Protein AF-A0A1I0IYE6-F1 (afdb_monomer_lite)

Secondary structure (DSSP, 8-state):
----TTS--EE--SSS-SS-TTSEEEEEEEE----SSS----EEEEPPSEEGGGS-HHHH-TTS-S-S--EEEEEEEE---PPPEEEEETTEEESSHHHHHHHHTTSSSPPP-EEEE-----

Radius of gyration: 23.21 Å; chains: 1; bounding box: 49×24×71 Å

Foldseek 3Di:
DDDLQPQDKDFADFDFQPADQQFWKKFWFFDFDPDVDDDTDTDTDTDDTDGSVVDDRCLRHVVPPDPHRHTGIMGGPGHDDDKQKWKDFPHDTHNDPVVSQVVQVVDPHRTDIDIDTDDDDD

Organism: NCBI:txid364199

Sequence (122 aa):
MSDYNDGKWHGWNGGECPVHDKSTVQTRHLHTHESHHSSAYNTWRCENEQKAGWFNPSCWDWSQPHEANPIVAFRVVKEHREPREFWVVGDCAYGSRAEAAKYSSLFQKARPIVHVREVIEE

pLDDT: mean 82.02, std 14.56, range [45.88, 97.56]

Structure (mmCIF, N/CA/C/O backbone):
data_AF-A0A1I0IYE6-F1
#
_entry.id   AF-A0A1I0IYE6-F1
#
loop_
_atom_site.group_PDB
_atom_site.id
_atom_site.type_symbol
_atom_site.label_atom_id
_atom_site.label_alt_id
_atom_site.label_comp_id
_atom_site.label_asym_id
_atom_site.label_entity_id
_atom_site.label_seq_id
_atom_site.pdbx_PDB_ins_code
_atom_site.Cartn_x
_atom_site.Cartn_y
_atom_site.Cartn_z
_atom_site.occupancy
_atom_site.B_iso_or_equiv
_atom_site.auth_seq_id
_atom_site.auth_comp_id
_atom_site.auth_asym_id
_atom_site.auth_atom_id
_atom_site.pdbx_PDB_model_num
ATOM 1 N N . MET A 1 1 ? -1.382 13.982 -7.357 1.00 55.22 1 MET A N 1
ATOM 2 C CA . MET A 1 1 ? -0.746 12.652 -7.365 1.00 55.22 1 MET A CA 1
ATOM 3 C C . MET A 1 1 ? -1.701 11.737 -8.107 1.00 55.22 1 MET A C 1
ATOM 5 O O . MET A 1 1 ? -2.879 11.755 -7.771 1.00 55.22 1 MET A O 1
ATOM 9 N N . SER A 1 2 ? -1.258 11.100 -9.189 1.00 74.56 2 SER A N 1
ATOM 10 C CA . SER A 1 2 ? -2.126 10.231 -9.991 1.00 74.56 2 SER A CA 1
ATOM 11 C C . SER A 1 2 ? -2.421 8.954 -9.212 1.00 74.56 2 SER A C 1
ATOM 13 O O . SER A 1 2 ? -1.501 8.368 -8.647 1.00 74.56 2 SER A O 1
ATOM 15 N N . ASP A 1 3 ? -3.686 8.546 -9.159 1.00 84.81 3 ASP A N 1
ATOM 16 C CA . ASP A 1 3 ? -4.070 7.262 -8.576 1.00 84.81 3 ASP A CA 1
ATOM 17 C C . ASP A 1 3 ? -3.821 6.152 -9.605 1.00 84.81 3 ASP A C 1
ATOM 19 O O . ASP A 1 3 ? -4.501 6.081 -10.629 1.00 84.81 3 ASP A O 1
ATOM 23 N N . TYR A 1 4 ? -2.811 5.321 -9.350 1.00 88.50 4 TYR A N 1
ATOM 24 C CA . TYR A 1 4 ? -2.439 4.193 -10.210 1.00 88.50 4 TYR A CA 1
ATOM 25 C C . TYR A 1 4 ? -3.142 2.884 -9.816 1.00 88.50 4 TYR A C 1
ATOM 27 O O . TYR A 1 4 ? -2.935 1.853 -10.460 1.00 88.50 4 TYR A O 1
ATOM 35 N N . ASN A 1 5 ? -3.985 2.907 -8.778 1.00 86.94 5 ASN A N 1
ATOM 36 C CA . ASN A 1 5 ? -4.672 1.734 -8.234 1.00 86.94 5 ASN A CA 1
ATOM 37 C C . ASN A 1 5 ? -5.991 1.425 -8.964 1.00 86.94 5 ASN A C 1
ATOM 39 O O . ASN A 1 5 ? -6.972 0.999 -8.357 1.00 86.94 5 ASN A O 1
ATOM 43 N N . ASP A 1 6 ? -6.030 1.634 -10.280 1.00 90.19 6 ASP A N 1
ATOM 44 C CA . ASP A 1 6 ? -7.218 1.433 -11.117 1.00 90.19 6 ASP A CA 1
ATOM 45 C C . ASP A 1 6 ? -7.170 0.137 -11.950 1.00 90.19 6 ASP A C 1
ATOM 47 O O . ASP A 1 6 ? -8.077 -0.140 -12.739 1.00 90.19 6 ASP A O 1
ATOM 51 N N . GLY A 1 7 ? -6.101 -0.654 -11.796 1.00 88.12 7 GLY A N 1
ATOM 52 C CA . GLY A 1 7 ? -5.866 -1.903 -12.525 1.00 88.12 7 GLY A CA 1
ATOM 53 C C . GLY A 1 7 ? -5.524 -1.723 -14.011 1.00 88.12 7 GLY A C 1
ATOM 54 O O . GLY A 1 7 ? -5.379 -2.720 -14.734 1.00 88.12 7 GLY A O 1
ATOM 55 N N . LYS A 1 8 ? -5.392 -0.481 -14.491 1.00 93.62 8 LYS A N 1
ATOM 56 C CA . LYS A 1 8 ? -5.072 -0.167 -15.888 1.00 93.62 8 LYS A CA 1
ATOM 57 C C . LYS A 1 8 ? -3.570 -0.042 -16.092 1.00 93.62 8 LYS A C 1
ATOM 59 O O . LYS A 1 8 ? -2.806 0.178 -15.160 1.00 93.62 8 LYS A O 1
ATOM 64 N N . TRP A 1 9 ? -3.150 -0.205 -17.344 1.00 92.69 9 TRP A N 1
ATOM 65 C CA . TRP A 1 9 ? -1.771 0.039 -17.749 1.00 92.69 9 TRP A CA 1
ATOM 66 C C . TRP A 1 9 ? -1.513 1.535 -17.884 1.00 92.69 9 TRP A C 1
ATOM 68 O O . TRP A 1 9 ? -2.217 2.222 -18.624 1.00 92.69 9 TRP A O 1
ATOM 78 N N . HIS A 1 10 ? -0.457 1.997 -17.228 1.00 92.56 10 HIS A N 1
ATOM 79 C CA . HIS A 1 10 ? 0.027 3.368 -17.276 1.00 92.56 10 HIS A CA 1
ATOM 80 C C . HIS A 1 10 ? 1.390 3.385 -17.950 1.00 92.56 10 HIS A C 1
ATOM 82 O O . HIS A 1 10 ? 2.273 2.610 -17.582 1.00 92.56 10 HIS A O 1
ATOM 88 N N . GLY A 1 11 ? 1.549 4.245 -18.956 1.00 91.06 11 GLY A N 1
ATOM 89 C CA . GLY A 1 11 ? 2.855 4.496 -19.558 1.00 91.06 11 GLY A CA 1
ATOM 90 C C . GLY A 1 11 ? 3.786 5.144 -18.537 1.00 91.06 11 GLY A C 1
ATOM 91 O O . GLY A 1 11 ? 3.358 6.004 -17.766 1.00 91.06 11 GLY A O 1
ATOM 92 N N . TRP A 1 12 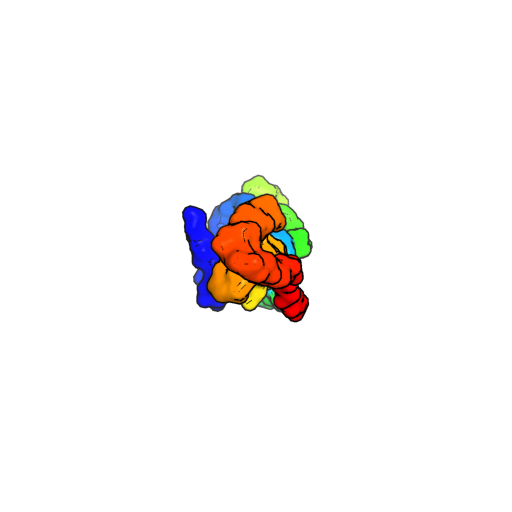? 5.047 4.729 -18.535 1.00 90.00 12 TRP A N 1
ATOM 93 C CA . TRP A 1 12 ? 6.074 5.273 -17.659 1.00 90.00 12 TRP A CA 1
ATOM 94 C C . TRP A 1 12 ? 7.219 5.833 -18.489 1.00 90.00 12 TRP A C 1
ATOM 96 O O . TRP A 1 12 ? 7.673 5.176 -19.420 1.00 90.00 12 TRP A O 1
ATOM 106 N N . ASN A 1 13 ? 7.662 7.044 -18.151 1.00 84.88 13 ASN A N 1
ATOM 107 C CA . ASN A 1 13 ? 8.689 7.782 -18.896 1.00 84.88 13 ASN A CA 1
ATOM 108 C C . ASN A 1 13 ? 9.998 7.927 -18.103 1.00 84.88 13 ASN A C 1
ATOM 110 O O . ASN A 1 13 ? 10.806 8.803 -18.405 1.00 84.88 13 ASN A O 1
ATOM 114 N N . GLY A 1 14 ? 10.185 7.107 -17.071 1.00 82.69 14 GLY A N 1
ATOM 115 C CA . GLY A 1 14 ? 11.328 7.204 -16.174 1.00 82.69 14 GLY A CA 1
ATOM 116 C C . GLY A 1 14 ? 11.089 8.105 -14.957 1.00 82.69 14 GLY A C 1
ATOM 117 O O . GLY A 1 14 ? 10.205 8.962 -14.957 1.00 82.69 14 GLY A O 1
ATOM 118 N N . GLY A 1 15 ? 11.896 7.897 -13.918 1.00 84.50 15 GLY A N 1
ATOM 119 C CA . GLY A 1 15 ? 11.917 8.675 -12.679 1.00 84.50 15 GLY A CA 1
ATOM 120 C C . GLY A 1 15 ? 11.868 7.785 -11.438 1.00 84.50 15 GLY A C 1
ATOM 121 O O . GLY A 1 15 ? 12.085 6.577 -11.511 1.00 84.50 15 GLY A O 1
ATOM 122 N N . GLU A 1 16 ? 11.555 8.375 -10.286 1.00 85.75 16 GLU A N 1
ATOM 123 C CA . GLU A 1 16 ? 11.318 7.604 -9.063 1.00 85.75 16 GLU A CA 1
ATOM 124 C C . GLU A 1 16 ? 10.081 6.710 -9.205 1.00 85.75 16 GLU A C 1
ATOM 126 O O . GLU A 1 16 ? 9.091 7.098 -9.827 1.00 85.75 16 GLU A O 1
ATOM 131 N N . CYS A 1 17 ? 10.124 5.517 -8.604 1.00 87.31 17 CYS A N 1
ATOM 132 C CA . CYS A 1 17 ? 8.991 4.595 -8.600 1.00 87.31 17 CYS A CA 1
ATOM 133 C C . CYS A 1 17 ? 7.718 5.310 -8.093 1.00 87.31 17 CYS A C 1
ATOM 135 O O . CYS A 1 17 ? 7.700 5.787 -6.956 1.00 87.31 17 CYS A O 1
ATOM 137 N N . PRO A 1 18 ? 6.638 5.380 -8.894 1.00 88.38 18 PRO A N 1
ATOM 138 C CA . PRO A 1 18 ? 5.464 6.192 -8.568 1.00 88.38 18 PRO A CA 1
ATOM 139 C C . PRO A 1 18 ? 4.497 5.521 -7.582 1.00 88.38 18 PRO A C 1
ATOM 141 O O . PRO A 1 18 ? 3.459 6.095 -7.252 1.00 88.38 18 PRO A O 1
ATOM 144 N N . VAL A 1 19 ? 4.792 4.293 -7.155 1.00 90.12 19 VAL A N 1
ATOM 145 C CA . VAL A 1 19 ? 3.943 3.476 -6.283 1.00 90.12 19 VAL A CA 1
ATOM 146 C C . VAL A 1 19 ? 4.739 2.970 -5.087 1.00 90.12 19 VAL A C 1
ATOM 148 O O . VAL A 1 19 ? 5.961 2.846 -5.138 1.00 90.12 19 VAL A O 1
ATOM 151 N N . HIS A 1 20 ? 4.036 2.641 -4.004 1.00 90.56 20 HIS A N 1
ATOM 152 C CA . HIS A 1 20 ? 4.666 2.104 -2.800 1.00 90.56 20 HIS A CA 1
ATOM 153 C C . HIS A 1 20 ? 5.422 0.802 -3.116 1.00 90.56 20 HIS A C 1
ATOM 155 O O . HIS A 1 20 ? 4.878 -0.079 -3.780 1.00 90.56 20 HIS A O 1
ATOM 161 N N . ASP A 1 21 ? 6.638 0.653 -2.589 1.00 90.94 21 ASP A N 1
ATOM 162 C CA . ASP A 1 21 ? 7.549 -0.484 -2.819 1.00 90.94 21 ASP A CA 1
ATOM 163 C C . ASP A 1 21 ? 6.925 -1.877 -2.548 1.00 90.94 21 ASP A C 1
ATOM 165 O O . ASP A 1 21 ? 7.201 -2.850 -3.249 1.00 90.94 21 ASP A O 1
ATOM 169 N N . LYS A 1 22 ? 6.023 -1.975 -1.571 1.00 90.12 22 LYS A N 1
ATOM 170 C CA . LYS A 1 22 ? 5.266 -3.177 -1.199 1.00 90.12 22 LYS A CA 1
ATOM 171 C C . LYS A 1 22 ? 4.010 -3.419 -2.041 1.00 90.12 22 LYS A C 1
ATOM 173 O O . LYS A 1 22 ? 3.339 -4.440 -1.839 1.00 90.12 22 LYS A O 1
ATOM 178 N N . SER A 1 23 ? 3.660 -2.519 -2.957 1.00 91.25 23 SER A N 1
ATOM 179 C CA . SER A 1 23 ? 2.558 -2.750 -3.898 1.00 91.25 23 SER A CA 1
ATOM 180 C C . SER A 1 23 ? 2.970 -3.818 -4.899 1.00 91.25 23 SER A C 1
ATOM 182 O O . SER A 1 23 ? 4.115 -3.849 -5.343 1.00 91.25 23 SER A O 1
ATOM 184 N N . THR A 1 24 ? 2.050 -4.705 -5.257 1.00 92.19 24 THR A N 1
ATOM 185 C CA . THR A 1 24 ? 2.270 -5.671 -6.333 1.00 92.19 24 THR A CA 1
ATOM 186 C C . THR A 1 24 ? 1.904 -5.023 -7.660 1.00 92.19 24 THR A C 1
ATOM 188 O O . THR A 1 24 ? 0.781 -4.541 -7.841 1.00 92.19 24 THR A O 1
ATOM 191 N N . VAL A 1 25 ? 2.841 -5.038 -8.598 1.00 92.25 25 VAL A N 1
ATOM 192 C CA . VAL A 1 25 ? 2.694 -4.486 -9.941 1.00 92.25 25 VAL A CA 1
ATOM 193 C C . VAL A 1 25 ? 2.979 -5.545 -10.995 1.00 92.25 25 VAL A C 1
ATOM 195 O O . VAL A 1 25 ? 3.667 -6.535 -10.748 1.00 92.25 25 VAL A O 1
ATOM 198 N N . GLN A 1 26 ? 2.461 -5.308 -12.191 1.00 92.25 26 GLN A N 1
ATOM 199 C CA . GLN A 1 26 ? 2.967 -5.925 -13.412 1.00 92.25 26 GLN A CA 1
ATOM 200 C C . GLN A 1 26 ? 3.638 -4.849 -14.251 1.00 92.25 26 GLN A C 1
ATOM 202 O O . GLN A 1 26 ? 3.145 -3.721 -14.317 1.00 92.25 26 GLN A O 1
ATOM 207 N N . THR A 1 27 ? 4.730 -5.207 -14.914 1.00 88.62 27 THR A N 1
ATOM 208 C CA . THR A 1 27 ? 5.543 -4.286 -15.708 1.00 88.62 27 THR A CA 1
ATOM 209 C C . THR A 1 27 ? 5.660 -4.768 -17.148 1.00 88.62 27 THR A C 1
ATOM 211 O O . THR A 1 27 ? 5.559 -5.957 -17.463 1.00 88.62 27 THR A O 1
ATOM 214 N N . ARG A 1 28 ? 5.863 -3.810 -18.049 1.00 88.44 28 ARG A N 1
ATOM 215 C CA . ARG A 1 28 ? 6.309 -4.037 -19.420 1.00 88.44 28 ARG A CA 1
ATOM 216 C C . ARG A 1 28 ? 7.659 -3.384 -19.580 1.00 88.44 28 ARG A C 1
ATOM 218 O O . ARG A 1 28 ? 7.812 -2.208 -19.252 1.00 88.44 28 ARG A O 1
ATOM 225 N N . HIS A 1 29 ? 8.590 -4.146 -20.126 1.00 82.88 29 HIS A N 1
ATOM 226 C CA . HIS A 1 29 ? 9.944 -3.687 -20.375 1.00 82.88 29 HIS A CA 1
ATOM 227 C C . HIS A 1 29 ? 10.172 -3.497 -21.870 1.00 82.88 29 HIS A C 1
ATOM 229 O O . HIS A 1 29 ? 9.649 -4.264 -22.687 1.00 82.88 29 HIS A O 1
ATOM 235 N N . LEU A 1 30 ? 10.970 -2.492 -22.223 1.00 75.06 30 LEU A N 1
ATOM 236 C CA . LEU A 1 30 ? 11.512 -2.380 -23.570 1.00 75.06 30 LEU A CA 1
ATOM 237 C C . LEU A 1 30 ? 12.740 -3.286 -23.663 1.00 75.06 30 LEU A C 1
ATOM 239 O O . LEU A 1 30 ? 13.784 -2.978 -23.098 1.00 75.06 30 LEU A O 1
ATOM 243 N N . HIS A 1 31 ? 12.611 -4.425 -24.340 1.00 66.81 31 HIS A N 1
ATOM 244 C CA . HIS A 1 31 ? 13.748 -5.304 -24.584 1.00 66.81 31 HIS A CA 1
ATOM 245 C C . HIS A 1 31 ? 14.360 -4.996 -25.951 1.00 66.81 31 HIS A C 1
ATOM 247 O O . HIS A 1 31 ? 13.751 -5.286 -26.986 1.00 66.81 31 HIS A O 1
ATOM 253 N N . THR A 1 32 ? 15.565 -4.430 -25.954 1.00 58.72 32 THR A N 1
ATOM 254 C CA . THR A 1 32 ? 16.404 -4.308 -27.149 1.00 58.72 32 THR A CA 1
ATOM 255 C C . THR A 1 32 ? 17.293 -5.540 -27.252 1.00 58.72 32 THR A C 1
ATOM 257 O O . THR A 1 32 ? 18.264 -5.683 -26.514 1.00 58.72 32 THR A O 1
ATOM 260 N N . HIS A 1 33 ? 16.959 -6.453 -28.163 1.00 55.19 33 HIS A N 1
ATOM 261 C CA . HIS A 1 33 ? 17.868 -7.537 -28.523 1.00 55.19 33 HIS A CA 1
ATOM 262 C C . HIS A 1 33 ? 19.007 -6.963 -29.376 1.00 55.19 33 HIS A C 1
ATOM 264 O O . HIS A 1 33 ? 18.780 -6.558 -30.516 1.00 55.19 33 HIS A O 1
ATOM 270 N N . GLU A 1 34 ? 20.238 -6.979 -28.867 1.00 54.00 34 GLU A N 1
ATOM 271 C CA . GLU A 1 34 ? 21.433 -6.841 -29.705 1.00 54.00 34 GLU A CA 1
ATOM 272 C C . GLU A 1 34 ? 21.721 -8.182 -30.391 1.00 54.00 34 GLU A C 1
ATOM 274 O O . GLU A 1 34 ? 22.630 -8.928 -30.032 1.00 54.00 34 GLU A O 1
ATOM 279 N N . SER A 1 35 ? 20.909 -8.558 -31.377 1.00 51.19 35 SER A N 1
ATOM 280 C CA . SER A 1 35 ? 21.320 -9.616 -32.295 1.00 51.19 35 SER A CA 1
ATOM 281 C C . SER A 1 35 ? 22.287 -9.015 -33.311 1.00 51.19 35 SER A C 1
ATOM 283 O O . SER A 1 35 ? 21.896 -8.193 -34.135 1.00 51.19 35 SER A O 1
ATOM 285 N N . HIS A 1 36 ? 23.540 -9.480 -33.293 1.00 51.50 36 HIS A N 1
ATOM 286 C CA . HIS A 1 36 ? 24.618 -9.165 -34.248 1.00 51.50 36 HIS A CA 1
ATOM 287 C C . HIS A 1 36 ? 24.279 -9.429 -35.737 1.00 51.50 36 HIS A C 1
ATOM 289 O O . HIS A 1 36 ? 25.129 -9.269 -36.607 1.00 51.50 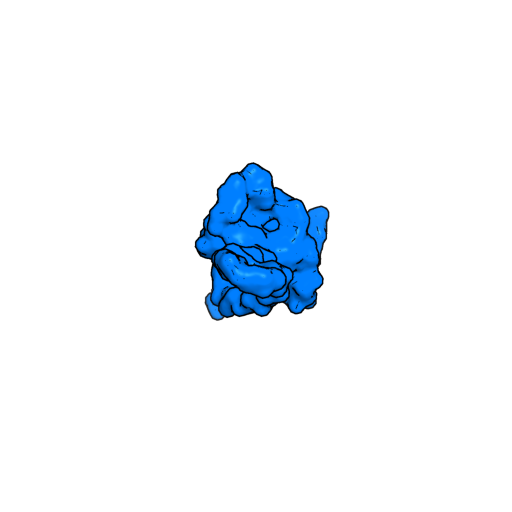36 HIS A O 1
ATOM 295 N N . HIS A 1 37 ? 23.047 -9.813 -36.062 1.00 46.03 37 HIS A N 1
ATOM 296 C CA . HIS A 1 37 ? 22.545 -9.927 -37.420 1.00 46.03 37 HIS A CA 1
ATOM 297 C C . HIS A 1 37 ? 21.149 -9.301 -37.499 1.00 46.03 37 HIS A C 1
ATOM 299 O O . HIS A 1 37 ? 20.209 -9.813 -36.909 1.00 46.03 37 HIS A O 1
ATOM 305 N N . SER A 1 38 ? 21.067 -8.195 -38.244 1.00 51.72 38 SER A N 1
ATOM 306 C CA . SER A 1 38 ? 19.905 -7.658 -38.964 1.00 51.72 38 SER A CA 1
ATOM 307 C C . SER A 1 38 ? 18.532 -7.667 -38.261 1.00 51.72 38 SER A C 1
ATOM 309 O O . SER A 1 38 ? 17.882 -8.699 -38.132 1.00 51.72 38 SER A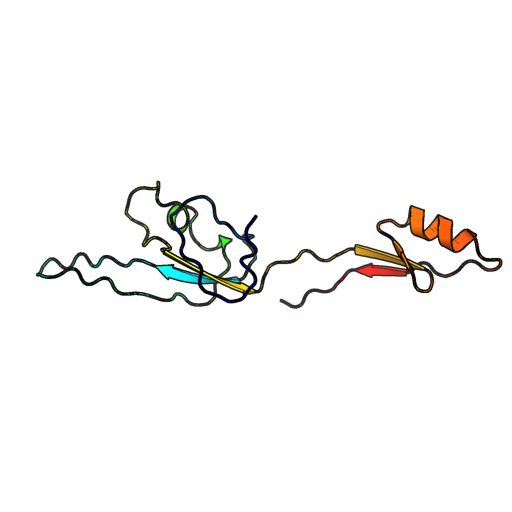 O 1
ATOM 311 N N . SER A 1 39 ? 18.044 -6.451 -37.982 1.00 45.88 39 SER A N 1
ATOM 312 C CA . SER A 1 39 ? 16.707 -6.073 -37.492 1.00 45.88 39 SER A CA 1
ATOM 313 C C . SER A 1 39 ? 16.472 -6.222 -35.985 1.00 45.88 39 SER A C 1
ATOM 315 O O . SER A 1 39 ? 16.021 -7.253 -35.493 1.00 45.88 39 SER A O 1
ATOM 317 N N . ALA A 1 40 ? 16.689 -5.122 -35.258 1.00 48.72 40 ALA A N 1
ATOM 318 C CA . ALA A 1 40 ? 16.200 -4.955 -33.896 1.00 48.72 40 ALA A CA 1
ATOM 319 C C . ALA A 1 40 ? 14.661 -4.990 -33.896 1.00 48.72 40 ALA A C 1
ATOM 321 O O . ALA A 1 40 ? 14.010 -4.085 -34.419 1.00 48.72 40 ALA A O 1
ATOM 322 N N . TYR A 1 41 ? 14.069 -6.031 -33.315 1.00 49.72 41 TYR A N 1
ATOM 323 C CA . TYR A 1 41 ? 12.641 -6.062 -33.011 1.00 49.72 41 TYR A CA 1
ATOM 324 C C . TYR A 1 41 ? 12.456 -5.842 -31.509 1.00 49.72 41 TYR A C 1
ATOM 326 O O . TYR A 1 41 ? 12.995 -6.593 -30.696 1.00 49.72 41 TYR A O 1
ATOM 334 N N . ASN A 1 42 ? 11.674 -4.827 -31.136 1.00 54.25 42 ASN A N 1
ATOM 335 C CA . ASN A 1 42 ? 11.278 -4.613 -29.746 1.00 54.25 42 ASN A CA 1
ATOM 336 C C . ASN A 1 42 ? 10.297 -5.718 -29.344 1.00 54.25 42 ASN A C 1
ATOM 338 O O . ASN A 1 42 ? 9.206 -5.819 -29.909 1.00 54.25 42 ASN A O 1
ATOM 342 N N . THR A 1 43 ? 10.669 -6.546 -28.369 1.00 56.41 43 THR A N 1
ATOM 343 C CA . THR A 1 43 ? 9.743 -7.524 -27.783 1.00 56.41 43 THR A CA 1
ATOM 344 C C . THR A 1 43 ? 9.218 -6.996 -26.455 1.00 56.41 43 THR A C 1
ATOM 346 O O . THR A 1 43 ? 9.977 -6.505 -25.623 1.00 56.41 43 THR A O 1
ATOM 349 N N . TRP A 1 44 ? 7.902 -7.082 -26.258 1.00 58.09 44 TRP A N 1
ATOM 350 C CA . TRP A 1 44 ? 7.263 -6.729 -24.994 1.00 58.09 44 TRP A CA 1
ATOM 351 C C . TRP A 1 44 ? 7.271 -7.961 -24.097 1.00 58.09 44 TRP A C 1
ATOM 353 O O . TRP A 1 44 ? 6.464 -8.872 -24.294 1.00 58.09 44 TRP A O 1
ATOM 363 N N . ARG A 1 45 ? 8.164 -8.008 -23.108 1.00 60.75 45 ARG A N 1
ATOM 364 C CA . ARG A 1 45 ? 8.016 -8.977 -22.017 1.00 60.75 45 ARG A CA 1
ATOM 365 C C . ARG A 1 45 ? 7.125 -8.357 -20.948 1.00 60.75 45 ARG A C 1
ATOM 367 O O . ARG A 1 45 ? 7.412 -7.270 -20.451 1.00 60.75 45 ARG A O 1
ATOM 374 N N . CYS A 1 46 ? 6.019 -9.034 -20.653 1.00 59.03 46 CYS A N 1
ATOM 375 C CA . CYS A 1 46 ? 5.301 -8.812 -19.407 1.00 59.03 46 CYS A CA 1
ATOM 376 C C . CYS A 1 46 ? 6.029 -9.629 -18.347 1.00 59.03 46 CYS A C 1
ATOM 378 O O . CYS A 1 46 ? 6.180 -10.840 -18.521 1.00 59.03 46 CYS A O 1
ATOM 380 N N . GLU A 1 47 ? 6.496 -8.983 -17.289 1.00 65.69 47 GLU A N 1
ATOM 381 C CA . GLU A 1 47 ? 6.945 -9.734 -16.125 1.00 65.69 47 GLU A CA 1
ATOM 382 C C . GLU A 1 47 ? 5.738 -10.162 -15.287 1.00 65.69 47 GLU A C 1
ATOM 384 O O . GLU A 1 47 ? 4.658 -9.562 -15.347 1.00 65.69 47 GLU A O 1
ATOM 389 N N . ASN A 1 48 ? 5.922 -11.254 -14.544 1.00 72.25 48 ASN A N 1
ATOM 390 C CA . ASN A 1 48 ? 4.940 -11.726 -13.576 1.00 72.25 48 ASN A CA 1
ATOM 391 C C . ASN A 1 48 ? 4.690 -10.655 -12.503 1.00 72.25 48 ASN A C 1
ATOM 393 O O . ASN A 1 48 ? 5.442 -9.694 -12.362 1.00 7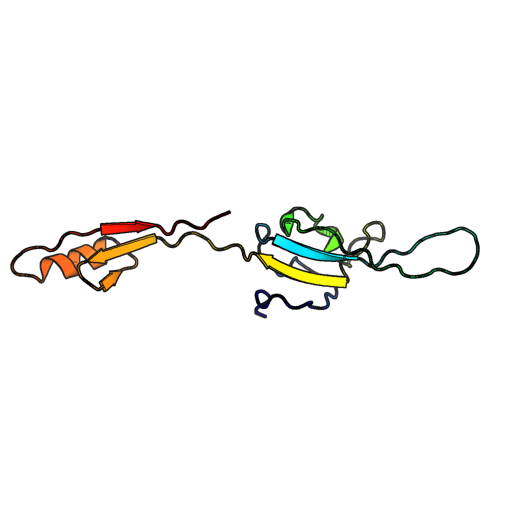2.25 48 ASN A O 1
ATOM 397 N N . GLU A 1 49 ? 3.631 -10.839 -11.723 1.00 86.12 49 GLU A N 1
ATOM 398 C CA . GLU A 1 49 ? 3.331 -9.992 -10.570 1.00 86.12 49 GLU A CA 1
ATOM 399 C C . GLU A 1 49 ? 4.506 -9.963 -9.589 1.00 86.12 49 GLU A C 1
ATOM 401 O O . GLU A 1 49 ? 4.912 -10.999 -9.064 1.00 86.12 49 GLU A O 1
ATOM 406 N N . GLN A 1 50 ? 5.055 -8.772 -9.355 1.00 85.88 50 GLN A N 1
ATOM 407 C CA . GLN A 1 50 ? 6.194 -8.549 -8.468 1.00 85.88 50 GLN A CA 1
ATOM 408 C C . GLN A 1 50 ? 5.951 -7.330 -7.587 1.00 85.88 50 GLN A C 1
ATOM 410 O O . GLN A 1 50 ? 5.171 -6.438 -7.921 1.00 85.88 50 GLN A O 1
ATOM 415 N N . LYS A 1 51 ? 6.624 -7.275 -6.438 1.00 89.00 51 LYS A N 1
ATOM 416 C CA . LYS A 1 51 ? 6.605 -6.079 -5.590 1.00 89.00 51 LYS A CA 1
ATOM 417 C C . LYS A 1 51 ? 7.343 -4.939 -6.290 1.00 89.00 51 LYS A C 1
ATOM 419 O O . LYS A 1 51 ? 8.414 -5.158 -6.846 1.00 89.00 51 LYS A O 1
ATOM 424 N N . ALA A 1 52 ? 6.797 -3.727 -6.251 1.00 85.56 52 ALA A N 1
ATOM 425 C CA . ALA A 1 52 ? 7.370 -2.569 -6.939 1.00 85.56 52 ALA A CA 1
ATOM 426 C C . ALA A 1 52 ? 8.819 -2.273 -6.508 1.00 85.56 52 ALA A C 1
ATOM 428 O O . ALA A 1 52 ? 9.641 -1.888 -7.335 1.00 85.56 52 ALA A O 1
ATOM 429 N N . GLY A 1 53 ? 9.145 -2.527 -5.238 1.00 84.31 53 GLY A N 1
ATOM 430 C CA . GLY A 1 53 ? 10.490 -2.395 -4.679 1.00 84.31 53 GLY A CA 1
ATOM 431 C C . GLY A 1 53 ? 11.438 -3.552 -4.988 1.00 84.31 53 GLY A C 1
ATOM 432 O O . GLY A 1 53 ? 12.610 -3.469 -4.640 1.00 84.31 53 GLY A O 1
ATOM 433 N N . TRP A 1 54 ? 10.961 -4.637 -5.608 1.00 83.62 54 TRP A N 1
ATOM 434 C CA . TRP A 1 54 ? 11.833 -5.725 -6.060 1.00 83.62 54 TRP A CA 1
ATOM 435 C C . TRP A 1 54 ? 12.601 -5.351 -7.331 1.00 83.62 54 TRP A C 1
ATOM 437 O O . TRP A 1 54 ? 13.713 -5.825 -7.555 1.00 83.62 54 TRP A O 1
ATOM 447 N N . PHE A 1 55 ? 12.028 -4.466 -8.148 1.00 76.88 55 PHE A N 1
ATOM 448 C CA . PHE A 1 55 ? 12.717 -3.905 -9.299 1.00 76.88 55 PHE A CA 1
ATOM 449 C C . PHE A 1 55 ? 13.869 -3.015 -8.832 1.00 76.88 55 PHE A C 1
ATOM 451 O O . PHE A 1 55 ? 13.710 -2.198 -7.924 1.00 76.88 55 PHE A O 1
ATOM 458 N N . ASN A 1 56 ? 15.025 -3.144 -9.486 1.00 73.00 56 ASN A N 1
ATOM 459 C CA . ASN A 1 56 ? 16.137 -2.222 -9.281 1.00 73.00 56 ASN A CA 1
ATOM 460 C C . ASN A 1 56 ? 15.631 -0.781 -9.510 1.00 73.00 56 ASN A C 1
ATOM 462 O O . ASN A 1 56 ? 14.913 -0.564 -10.491 1.00 73.00 56 ASN A O 1
ATOM 466 N N . PRO A 1 57 ? 15.982 0.204 -8.661 1.00 71.25 57 PRO A N 1
ATOM 467 C CA . PRO A 1 57 ? 15.680 1.611 -8.919 1.00 71.25 57 PRO A CA 1
ATOM 468 C C . PRO A 1 57 ? 16.018 2.058 -10.349 1.00 71.25 57 PRO A C 1
ATOM 470 O O . PRO A 1 57 ? 15.275 2.844 -10.930 1.00 71.25 57 PRO A O 1
ATOM 473 N N . SER A 1 58 ? 17.063 1.487 -10.960 1.00 70.50 58 SER A N 1
ATOM 474 C CA . SER A 1 58 ? 17.432 1.750 -12.357 1.00 70.50 58 SER A CA 1
ATOM 475 C C . SER A 1 58 ? 16.420 1.270 -13.405 1.00 70.50 58 SER A C 1
ATOM 477 O O . SER A 1 58 ? 16.426 1.765 -14.524 1.00 70.50 58 SER A O 1
ATOM 479 N N . CYS A 1 59 ? 15.520 0.340 -13.076 1.00 74.75 59 CYS A N 1
ATOM 480 C CA . CYS A 1 59 ? 14.438 -0.072 -13.975 1.00 74.75 59 CYS A CA 1
ATOM 481 C C . CYS A 1 59 ? 13.321 0.982 -14.053 1.00 74.75 59 CYS A C 1
ATOM 483 O O . CYS A 1 59 ? 12.640 1.080 -15.077 1.00 74.75 59 CYS A O 1
ATOM 485 N N . TRP A 1 60 ? 13.124 1.743 -12.969 1.00 81.38 60 TRP A N 1
ATOM 486 C CA . TRP A 1 60 ? 12.169 2.851 -12.891 1.00 81.38 60 TRP A CA 1
ATOM 487 C C . TRP A 1 60 ? 12.781 4.161 -13.379 1.00 81.38 60 TRP A C 1
ATOM 489 O O . TRP A 1 60 ? 12.078 4.960 -13.994 1.00 81.38 60 TRP A O 1
ATOM 499 N N . ASP A 1 61 ? 14.079 4.360 -13.152 1.00 78.56 61 ASP A N 1
ATOM 500 C CA . ASP A 1 61 ? 14.816 5.564 -13.514 1.00 78.56 61 ASP A CA 1
ATOM 501 C C . ASP A 1 61 ? 15.590 5.397 -14.827 1.00 78.56 61 ASP A C 1
ATOM 503 O O . ASP A 1 61 ? 16.669 4.808 -14.881 1.00 78.56 61 ASP A O 1
ATOM 507 N N . TRP A 1 62 ? 15.053 5.984 -15.894 1.00 72.81 62 TRP A N 1
ATOM 508 C CA . TRP A 1 62 ? 15.663 5.953 -17.224 1.00 72.81 62 TRP A CA 1
ATOM 509 C C . TRP A 1 62 ? 16.922 6.822 -17.345 1.00 72.81 62 TRP A C 1
ATOM 511 O O . TRP A 1 62 ? 17.575 6.793 -18.387 1.00 72.81 62 TRP A O 1
ATOM 521 N N . SER A 1 63 ? 17.265 7.615 -16.324 1.00 73.12 63 SER A N 1
ATOM 522 C CA . SER A 1 63 ? 18.503 8.402 -16.312 1.00 73.12 63 SER A CA 1
ATOM 523 C C . SER A 1 63 ? 19.749 7.560 -16.002 1.00 73.12 63 SER A C 1
ATOM 525 O O . SER A 1 63 ? 20.874 8.022 -16.204 1.00 73.12 63 SER A O 1
ATOM 527 N N . GLN A 1 64 ? 19.563 6.312 -15.557 1.00 64.94 64 GLN A N 1
ATOM 528 C CA . GLN A 1 64 ? 20.639 5.360 -15.285 1.00 64.94 64 GLN A CA 1
ATOM 529 C C . GLN A 1 64 ? 21.130 4.710 -16.598 1.00 64.94 64 GLN A C 1
ATOM 531 O O . GLN A 1 64 ? 20.311 4.318 -17.433 1.00 64.94 64 GLN A O 1
ATOM 536 N N . PRO A 1 65 ? 22.452 4.574 -16.822 1.00 57.53 65 PRO A N 1
ATOM 537 C CA . PRO A 1 65 ? 22.991 4.097 -18.095 1.00 57.53 65 PRO A CA 1
ATOM 538 C C . PRO A 1 65 ? 22.592 2.642 -18.431 1.00 57.53 65 PRO A C 1
ATOM 540 O O . PRO A 1 65 ? 23.054 1.688 -17.814 1.00 57.53 65 PRO A O 1
ATOM 543 N N . HIS A 1 66 ? 21.727 2.531 -19.444 1.00 53.44 66 HIS A N 1
ATOM 544 C CA . HIS A 1 66 ? 21.549 1.538 -20.525 1.00 53.44 66 HIS A CA 1
ATOM 545 C C . HIS A 1 66 ? 21.606 0.009 -20.307 1.00 53.44 66 HIS A C 1
ATOM 547 O O . HIS A 1 66 ? 21.292 -0.703 -21.257 1.00 53.44 66 HIS A O 1
ATOM 553 N N . GLU A 1 67 ? 21.907 -0.539 -19.129 1.00 54.72 67 GLU A N 1
ATOM 554 C CA . GLU A 1 67 ? 21.959 -2.012 -18.959 1.00 54.72 67 GLU A CA 1
ATOM 555 C C . GLU A 1 67 ? 20.666 -2.647 -18.414 1.00 54.72 67 GLU A C 1
ATOM 557 O O . GLU A 1 67 ? 20.504 -3.868 -18.439 1.00 54.72 67 GLU A O 1
ATOM 562 N N . ALA A 1 68 ? 19.708 -1.844 -17.950 1.00 60.16 68 ALA A N 1
ATOM 563 C CA . ALA A 1 68 ? 18.445 -2.342 -17.416 1.00 60.16 68 ALA A CA 1
ATOM 564 C C . ALA A 1 68 ? 17.346 -2.187 -18.467 1.00 60.16 68 ALA A C 1
ATOM 566 O O . ALA A 1 68 ? 17.052 -1.069 -18.872 1.00 60.16 68 ALA A O 1
ATOM 567 N N . ASN A 1 69 ? 16.724 -3.287 -18.900 1.00 74.31 69 ASN A N 1
ATOM 568 C CA . ASN A 1 69 ? 15.509 -3.259 -19.723 1.00 74.31 69 ASN A CA 1
ATOM 569 C C . ASN A 1 69 ? 14.482 -2.301 -19.072 1.00 74.31 69 ASN A C 1
ATOM 571 O O . ASN A 1 69 ? 13.898 -2.681 -18.050 1.00 74.31 69 ASN A O 1
ATOM 575 N N . PRO A 1 70 ? 14.263 -1.073 -19.583 1.00 80.38 70 PRO A N 1
ATOM 576 C CA . PRO A 1 70 ? 13.562 -0.051 -18.814 1.00 80.38 70 PRO A CA 1
ATOM 577 C C . PRO A 1 70 ? 12.068 -0.362 -18.744 1.00 80.38 70 PRO A C 1
ATOM 579 O O . PRO A 1 70 ? 11.477 -0.831 -19.725 1.00 80.38 70 PRO A O 1
ATOM 582 N N . ILE A 1 71 ? 11.447 -0.086 -17.594 1.00 86.69 71 ILE A N 1
ATOM 583 C CA . ILE A 1 71 ? 9.993 -0.190 -17.439 1.00 86.69 71 ILE A CA 1
ATOM 584 C C . ILE A 1 71 ? 9.355 0.942 -18.245 1.00 86.69 71 ILE A C 1
ATOM 586 O O . ILE A 1 71 ? 9.578 2.119 -17.967 1.00 86.69 71 ILE A O 1
ATOM 590 N N . VAL A 1 72 ? 8.547 0.572 -19.235 1.00 88.12 72 VAL A N 1
ATOM 591 C CA . VAL A 1 72 ? 7.831 1.486 -20.146 1.00 88.12 72 VAL A CA 1
ATOM 592 C C . VAL A 1 72 ? 6.343 1.567 -19.859 1.00 88.12 72 VAL A C 1
ATOM 594 O O . VAL A 1 72 ? 5.675 2.516 -20.263 1.00 88.12 72 VAL A O 1
ATOM 597 N N . ALA A 1 73 ? 5.807 0.578 -19.151 1.00 90.75 73 ALA A N 1
ATOM 598 C CA . ALA A 1 73 ? 4.475 0.656 -18.589 1.00 90.75 73 ALA A CA 1
ATOM 599 C C . ALA A 1 73 ? 4.367 -0.233 -17.356 1.00 90.75 73 ALA A C 1
ATOM 601 O O . ALA A 1 73 ? 5.033 -1.265 -17.264 1.00 90.75 73 ALA A O 1
ATOM 602 N N . PHE A 1 74 ? 3.478 0.129 -16.443 1.00 92.31 74 PHE A N 1
ATOM 603 C CA . PHE A 1 74 ? 3.142 -0.691 -15.288 1.00 92.31 74 PHE A CA 1
ATOM 604 C C . PHE A 1 74 ? 1.639 -0.642 -15.013 1.00 92.31 74 PHE A C 1
ATOM 606 O O . PHE A 1 74 ? 0.930 0.236 -15.506 1.00 92.31 74 PHE A O 1
ATOM 613 N N . ARG A 1 75 ? 1.144 -1.592 -14.226 1.00 93.62 75 ARG A N 1
ATOM 614 C CA . ARG A 1 75 ? -0.174 -1.515 -13.592 1.00 93.62 75 ARG A CA 1
ATOM 615 C C . ARG A 1 75 ? -0.097 -2.037 -12.172 1.00 93.62 75 ARG A C 1
ATOM 617 O O . ARG A 1 75 ? 0.611 -3.014 -11.923 1.00 93.62 75 ARG A O 1
ATOM 624 N N . VAL A 1 76 ? -0.842 -1.425 -11.260 1.00 93.75 76 VAL A N 1
ATOM 625 C CA . VAL A 1 76 ? -0.977 -1.947 -9.899 1.00 93.75 76 VAL A CA 1
ATOM 626 C C . VAL A 1 76 ? -1.988 -3.086 -9.912 1.00 93.75 76 VAL A C 1
ATOM 628 O O . VAL A 1 76 ? -3.129 -2.909 -10.334 1.00 93.75 76 VAL A O 1
ATOM 631 N N . VAL A 1 77 ? -1.554 -4.263 -9.468 1.00 92.81 77 VAL A N 1
ATOM 632 C CA . VAL A 1 77 ? -2.429 -5.428 -9.275 1.00 92.81 77 VAL A CA 1
ATOM 633 C C . VAL A 1 77 ? -2.933 -5.480 -7.840 1.00 92.81 77 VAL A C 1
ATOM 635 O O . VAL A 1 77 ? -4.096 -5.794 -7.602 1.00 92.81 77 VAL A O 1
ATOM 638 N N . LYS A 1 78 ? -2.070 -5.130 -6.882 1.00 91.19 78 LYS A N 1
ATOM 639 C CA . LYS A 1 78 ? -2.430 -5.046 -5.469 1.00 91.19 78 LYS A CA 1
ATOM 640 C C . LYS A 1 78 ? -1.754 -3.846 -4.827 1.00 91.19 78 LYS A C 1
ATOM 642 O O . LYS A 1 78 ? -0.535 -3.832 -4.664 1.00 91.19 78 LYS A O 1
ATOM 647 N N . GLU A 1 79 ? -2.552 -2.853 -4.462 1.00 91.38 79 GLU A N 1
ATOM 648 C CA . GLU A 1 79 ? -2.086 -1.689 -3.714 1.00 91.38 79 GLU A CA 1
ATOM 649 C C . GLU A 1 79 ? -1.590 -2.114 -2.327 1.00 91.38 79 GLU A C 1
ATOM 651 O O . GLU A 1 79 ? -2.257 -2.882 -1.627 1.00 91.38 79 GLU A O 1
ATOM 656 N N . HIS A 1 80 ? -0.435 -1.597 -1.906 1.00 89.62 80 HIS A N 1
ATOM 657 C CA . HIS A 1 80 ? -0.061 -1.671 -0.501 1.00 89.62 80 HIS A CA 1
ATOM 658 C C . HIS A 1 80 ? -0.805 -0.609 0.302 1.00 89.62 80 HIS A C 1
ATOM 660 O O . HIS A 1 80 ? -0.691 0.583 0.028 1.00 89.62 80 HIS A O 1
ATOM 666 N N . ARG A 1 81 ? -1.523 -1.052 1.331 1.00 88.44 81 ARG A N 1
ATOM 667 C CA . ARG A 1 81 ? -2.147 -0.184 2.327 1.00 88.44 81 ARG A CA 1
ATOM 668 C C . ARG A 1 81 ? -1.580 -0.522 3.693 1.00 88.44 81 ARG A C 1
ATOM 670 O O . ARG A 1 81 ? -1.343 -1.692 3.992 1.00 88.44 81 ARG A O 1
ATOM 677 N N . GLU A 1 82 ? -1.380 0.493 4.519 1.00 88.06 82 GLU A N 1
ATOM 678 C CA . GLU A 1 82 ? -1.029 0.284 5.919 1.00 88.06 82 GLU A CA 1
ATOM 679 C C . GLU A 1 82 ? -2.299 0.008 6.739 1.00 88.06 82 GLU A C 1
ATOM 681 O O . GLU A 1 82 ? -3.325 0.660 6.511 1.00 88.06 82 GLU A O 1
ATOM 686 N N . PRO A 1 83 ? -2.269 -0.953 7.684 1.00 90.06 83 PRO A N 1
ATOM 687 C CA . PRO A 1 83 ? -3.375 -1.186 8.604 1.00 90.06 83 PRO A CA 1
ATOM 688 C C . PRO A 1 83 ? -3.778 0.093 9.333 1.00 90.06 83 PRO A C 1
ATOM 690 O O . PRO A 1 83 ? -2.950 0.710 10.004 1.00 90.06 83 PRO A O 1
ATOM 693 N N . ARG A 1 84 ? -5.055 0.475 9.253 1.00 92.44 84 ARG A N 1
ATOM 694 C CA . ARG A 1 84 ? -5.565 1.590 10.054 1.00 92.44 84 ARG A CA 1
ATOM 695 C C . ARG A 1 84 ? -5.829 1.124 11.481 1.00 92.44 84 ARG A C 1
ATOM 697 O O . ARG A 1 84 ? -6.360 0.034 11.705 1.00 92.44 84 ARG A O 1
ATOM 704 N N . GLU A 1 85 ? -5.491 1.977 12.438 1.00 95.38 85 GLU A N 1
ATOM 705 C CA . GLU A 1 85 ? -5.787 1.785 13.857 1.00 95.38 85 GLU A CA 1
ATOM 706 C C . GLU A 1 85 ? -6.734 2.884 14.331 1.00 95.38 85 GLU A C 1
ATOM 708 O O . GLU A 1 85 ? -6.524 4.068 14.062 1.00 95.38 85 GLU A O 1
ATOM 713 N N . PHE A 1 86 ? -7.807 2.490 15.013 1.00 96.75 86 PHE A N 1
ATOM 714 C CA . PHE A 1 86 ? -8.795 3.419 15.546 1.00 96.75 86 PHE A CA 1
ATOM 715 C C . PHE A 1 86 ? -9.512 2.838 16.766 1.00 96.75 86 PHE A C 1
ATOM 717 O O . PHE A 1 86 ? -9.424 1.654 17.094 1.00 96.75 86 PHE A O 1
ATOM 724 N N . TRP A 1 87 ? -10.230 3.704 17.472 1.00 97.56 87 TRP A N 1
ATOM 725 C CA . TRP A 1 87 ? -10.945 3.374 18.699 1.00 97.56 87 TRP A CA 1
ATOM 726 C C . TRP A 1 87 ? -12.445 3.514 18.486 1.00 97.56 87 TRP A C 1
ATOM 728 O O . TRP A 1 87 ? -12.890 4.526 17.957 1.00 97.56 87 TRP A O 1
ATOM 738 N N . VAL A 1 88 ? -13.231 2.526 18.909 1.00 97.00 88 VAL A N 1
ATOM 739 C CA . VAL A 1 88 ? -14.691 2.512 18.736 1.00 97.00 88 VAL A CA 1
ATOM 740 C C . VAL A 1 88 ? -15.389 2.637 20.084 1.00 97.00 88 VAL A C 1
ATOM 742 O O . VAL A 1 88 ? -15.048 1.934 21.039 1.00 97.00 88 VAL A O 1
ATOM 745 N N . VAL A 1 89 ? -16.384 3.527 20.153 1.00 96.56 89 VAL A N 1
ATOM 746 C CA . VAL A 1 89 ? -17.274 3.694 21.313 1.00 96.56 89 VAL A CA 1
ATOM 747 C C . VAL A 1 89 ? -18.711 3.805 20.818 1.00 96.56 89 VAL A C 1
ATOM 749 O O . VAL A 1 89 ? -19.106 4.824 20.260 1.00 96.56 89 VAL A O 1
ATOM 752 N N . GLY A 1 90 ? -19.513 2.760 21.034 1.00 91.06 90 GLY A N 1
ATOM 753 C CA . GLY A 1 90 ? -20.834 2.669 20.409 1.00 91.06 90 GLY A CA 1
ATOM 754 C C . GLY A 1 90 ? -20.714 2.541 18.889 1.00 91.06 90 GLY A C 1
ATOM 755 O O . GLY A 1 90 ? -20.111 1.591 18.406 1.00 91.06 90 GLY A O 1
ATOM 756 N N . ASP A 1 91 ? -21.281 3.498 18.165 1.00 92.69 91 ASP A N 1
ATOM 757 C CA . ASP A 1 91 ? -21.354 3.591 16.703 1.00 92.69 91 ASP A CA 1
ATOM 758 C C . ASP A 1 91 ? -20.369 4.613 16.099 1.00 92.69 91 ASP A C 1
ATOM 760 O O . ASP A 1 91 ? -20.409 4.887 14.902 1.00 92.69 91 ASP A O 1
ATOM 764 N N . CYS A 1 92 ? -19.462 5.170 16.910 1.00 93.94 92 CYS A N 1
ATOM 765 C CA . CYS A 1 92 ? -18.472 6.162 16.484 1.00 93.94 92 CYS A CA 1
ATOM 766 C C . CYS A 1 92 ? -17.039 5.611 16.519 1.00 93.94 92 CYS A C 1
ATOM 768 O O . CYS A 1 92 ? -16.677 4.865 17.433 1.00 93.94 92 CYS A O 1
ATOM 770 N N . ALA A 1 93 ? -16.216 6.039 15.554 1.00 96.00 93 ALA A N 1
ATOM 771 C CA . ALA A 1 93 ? -14.787 5.741 15.462 1.00 96.00 93 ALA A CA 1
ATOM 772 C C . ALA A 1 93 ? -13.939 7.000 15.719 1.00 96.00 93 ALA A C 1
ATOM 774 O O . ALA A 1 93 ? -14.292 8.095 15.285 1.00 96.00 93 ALA A O 1
ATOM 775 N N . TYR A 1 94 ? -12.810 6.830 16.405 1.00 96.19 94 TYR A N 1
ATOM 776 C CA . TYR A 1 94 ? -11.915 7.902 16.838 1.00 96.19 94 TYR A CA 1
ATOM 777 C C . TYR A 1 94 ? -10.466 7.577 16.480 1.00 96.19 94 TYR A C 1
ATOM 779 O O . TYR A 1 94 ? -10.034 6.431 16.613 1.00 96.19 94 TYR A O 1
ATOM 787 N N . GLY A 1 95 ? -9.696 8.597 16.098 1.00 95.62 95 GLY A N 1
ATOM 788 C CA . GLY A 1 95 ? -8.272 8.447 15.778 1.00 95.62 95 GLY A CA 1
ATOM 789 C C . GLY A 1 95 ? -7.392 8.204 17.007 1.00 95.62 95 GLY A C 1
ATOM 790 O O . GLY A 1 95 ? -6.253 7.769 16.878 1.00 95.62 95 GLY A O 1
ATOM 791 N N . SER A 1 96 ? -7.905 8.455 18.216 1.00 96.44 96 SER A N 1
ATOM 792 C CA . SER A 1 96 ? -7.147 8.272 19.452 1.00 96.44 96 SER A CA 1
ATOM 793 C C . SER A 1 96 ? -7.989 7.734 20.609 1.00 96.44 96 SER A C 1
ATOM 795 O O . SER A 1 96 ? -9.185 8.008 20.744 1.00 96.44 96 SER A O 1
ATOM 797 N N . ARG A 1 97 ? -7.327 7.013 21.525 1.00 96.06 97 ARG A N 1
ATOM 798 C CA . ARG A 1 97 ? -7.956 6.513 22.756 1.00 96.06 97 ARG A CA 1
ATOM 799 C C . ARG A 1 97 ? -8.468 7.651 23.637 1.00 96.06 97 ARG A C 1
ATOM 801 O O . ARG A 1 97 ? -9.480 7.493 24.313 1.00 96.06 97 ARG A O 1
ATOM 808 N N . ALA A 1 98 ? -7.763 8.783 23.652 1.00 96.19 98 ALA A N 1
ATOM 809 C CA . ALA A 1 98 ? -8.117 9.937 24.470 1.00 96.19 98 ALA A CA 1
ATOM 810 C C . ALA A 1 98 ? -9.449 10.561 24.026 1.00 96.19 98 ALA A C 1
ATOM 812 O O . ALA A 1 98 ? -10.279 10.902 24.867 1.00 96.19 98 ALA A O 1
ATOM 813 N N . GLU A 1 99 ? -9.685 10.673 22.718 1.00 95.69 99 GLU A N 1
ATOM 814 C CA . GLU A 1 99 ? -10.958 11.156 22.170 1.00 95.69 99 GLU A CA 1
ATOM 815 C C . GLU A 1 99 ? -12.102 10.181 22.449 1.00 95.69 99 GLU A C 1
ATOM 817 O O . GLU A 1 99 ? -13.154 10.591 22.944 1.00 95.69 99 GLU A O 1
ATOM 822 N N . ALA A 1 100 ? -11.862 8.884 22.241 1.00 95.12 100 ALA A N 1
ATOM 823 C CA . ALA A 1 100 ? -12.815 7.834 22.585 1.00 95.12 100 ALA A CA 1
ATOM 824 C C . ALA A 1 100 ? -13.195 7.861 24.080 1.00 95.12 100 ALA A C 1
ATOM 826 O O . ALA A 1 100 ? -14.368 7.742 24.437 1.00 95.12 100 ALA A O 1
ATOM 827 N N . ALA A 1 101 ? -12.220 8.075 24.971 1.00 94.75 101 ALA A N 1
ATOM 828 C CA . ALA A 1 101 ? -12.452 8.160 26.412 1.00 94.75 101 ALA A CA 1
ATOM 829 C C . ALA A 1 101 ? -13.308 9.371 26.804 1.00 94.75 101 ALA A C 1
ATOM 831 O O . ALA A 1 101 ? -14.224 9.226 27.616 1.00 94.75 101 ALA A O 1
ATOM 832 N N . LYS A 1 102 ? -13.067 10.539 26.188 1.00 93.94 102 LYS A N 1
ATOM 833 C CA . LYS A 1 102 ? -13.912 11.728 26.385 1.00 93.94 102 LYS A CA 1
ATOM 834 C C . LYS A 1 102 ? -15.365 11.412 26.041 1.00 93.94 102 LYS A C 1
ATOM 836 O O . LYS A 1 102 ?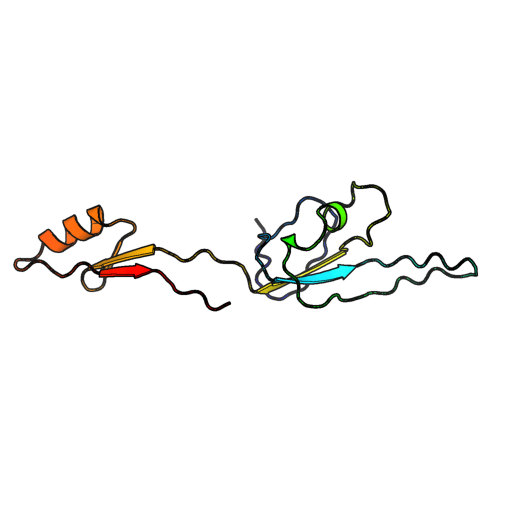 -16.245 11.662 26.859 1.00 93.94 102 LYS A O 1
ATOM 841 N N . TYR A 1 103 ? -15.608 10.797 24.884 1.00 91.50 103 TYR A N 1
ATOM 842 C CA . TYR A 1 103 ? -16.961 10.451 24.452 1.00 91.50 103 TYR A CA 1
ATOM 843 C C . TYR A 1 103 ? -17.626 9.386 25.335 1.00 91.50 103 TYR A C 1
ATOM 845 O O . TYR A 1 103 ? -18.784 9.540 25.715 1.00 91.50 103 TYR A O 1
ATOM 853 N N . SER A 1 104 ? -16.897 8.337 25.733 1.00 91.38 104 SER A N 1
ATOM 854 C CA . SER A 1 104 ? -17.426 7.295 26.628 1.00 91.38 104 SER A CA 1
ATOM 855 C C . SER A 1 104 ? -17.921 7.868 27.964 1.00 91.38 104 SER A C 1
ATOM 857 O O . SER A 1 104 ? -18.950 7.428 28.481 1.00 91.38 104 SER A O 1
ATOM 859 N N . SER A 1 105 ? -17.234 8.892 28.486 1.00 90.56 105 SER A N 1
ATOM 860 C CA . SER A 1 105 ? -17.575 9.536 29.760 1.00 90.56 105 SER A CA 1
ATOM 861 C C . SER A 1 105 ? -18.843 10.400 29.729 1.00 90.56 105 SER A C 1
ATOM 863 O O . SER A 1 105 ? -19.380 10.721 30.784 1.00 90.56 105 SER A O 1
ATOM 865 N N . LEU A 1 106 ? -19.354 10.746 28.539 1.00 90.12 106 LEU A N 1
ATOM 866 C CA . LEU A 1 106 ? -20.575 11.549 28.384 1.00 90.12 106 LEU A CA 1
ATOM 867 C C . LEU A 1 106 ? -21.862 10.773 28.706 1.00 90.12 106 LEU A C 1
ATOM 869 O O . LEU A 1 106 ? -22.921 11.376 28.876 1.00 90.12 106 LEU A O 1
ATOM 873 N N . PHE A 1 107 ? -21.801 9.444 28.782 1.00 86.25 107 PHE A N 1
ATOM 874 C CA . PHE A 1 107 ? -22.963 8.607 29.070 1.00 86.25 107 PHE A CA 1
ATOM 875 C C . PHE A 1 107 ? -23.097 8.343 30.573 1.00 86.25 107 PHE A C 1
ATOM 877 O O . PHE A 1 107 ? -22.108 8.091 31.255 1.00 86.25 107 PHE A O 1
ATOM 884 N N . GLN A 1 108 ? -24.339 8.288 31.078 1.00 85.12 108 GLN A N 1
ATOM 885 C CA . GLN A 1 108 ? -24.633 7.941 32.484 1.00 85.12 108 GLN A CA 1
ATOM 886 C C . GLN A 1 108 ? -23.994 6.611 32.922 1.00 85.12 108 GLN A C 1
ATOM 888 O O . GLN A 1 108 ? -23.660 6.432 34.090 1.00 85.12 108 GLN A O 1
ATOM 893 N N . LYS A 1 109 ? -23.802 5.685 31.975 1.00 88.50 109 LYS A N 1
ATOM 894 C CA . LYS A 1 109 ? -23.000 4.473 32.133 1.00 88.50 109 LYS A CA 1
ATOM 895 C C . LYS A 1 109 ? -21.930 4.460 31.046 1.00 88.50 109 LYS A C 1
ATOM 897 O O . LYS A 1 109 ? -22.275 4.432 29.864 1.00 88.50 109 LYS A O 1
ATOM 902 N N . ALA A 1 110 ? -20.661 4.464 31.453 1.00 86.75 110 ALA A N 1
ATOM 903 C CA . ALA A 1 110 ? -19.528 4.461 30.533 1.00 86.75 110 ALA A CA 1
ATOM 904 C C . ALA A 1 110 ? -19.640 3.307 29.524 1.00 86.75 110 ALA A C 1
ATOM 906 O O . ALA A 1 110 ? -19.866 2.150 29.898 1.00 86.75 110 ALA A O 1
ATOM 907 N N . ARG A 1 111 ? -19.497 3.633 28.236 1.00 91.31 111 ARG A N 1
ATOM 908 C CA . ARG A 1 111 ? -19.501 2.644 27.152 1.00 91.31 111 ARG A CA 1
ATOM 909 C C . ARG A 1 111 ? -18.113 2.006 27.016 1.00 91.31 111 ARG A C 1
ATOM 911 O O . ARG A 1 111 ? -17.110 2.699 27.211 1.00 91.31 111 ARG A O 1
ATOM 918 N N . PRO A 1 112 ? -18.021 0.710 26.671 1.00 94.50 112 PRO A N 1
ATOM 919 C CA . PRO A 1 112 ? -16.732 0.081 26.421 1.00 94.50 112 PRO A CA 1
ATOM 920 C C . PRO A 1 112 ? -16.012 0.783 25.266 1.00 94.50 112 PRO A C 1
ATOM 922 O O . PRO A 1 112 ? -16.640 1.221 24.301 1.00 94.50 112 PRO A O 1
ATOM 925 N N . ILE A 1 113 ? -14.691 0.881 25.390 1.00 96.69 113 ILE A N 1
ATOM 926 C CA . ILE A 1 113 ? -13.807 1.413 24.356 1.00 96.69 113 ILE A CA 1
ATOM 927 C C . ILE A 1 113 ? -13.101 0.220 23.722 1.00 96.69 113 ILE A C 1
ATOM 929 O O . ILE A 1 113 ? -12.385 -0.509 24.411 1.00 96.69 113 ILE A O 1
ATOM 933 N N . VAL A 1 114 ? -13.305 0.023 22.425 1.00 97.06 114 VAL A N 1
ATOM 934 C CA . VAL A 1 114 ? -12.719 -1.089 21.673 1.00 97.06 114 VAL A CA 1
ATOM 935 C C . VAL A 1 114 ? -11.575 -0.560 20.818 1.00 97.06 114 VAL A C 1
ATOM 937 O O . VAL A 1 114 ? -11.749 0.420 20.098 1.00 97.06 114 VAL A O 1
ATOM 940 N N . HIS A 1 115 ? -10.406 -1.197 20.902 1.00 96.81 115 HIS A N 1
ATOM 941 C CA . HIS A 1 115 ? -9.320 -0.954 19.956 1.00 9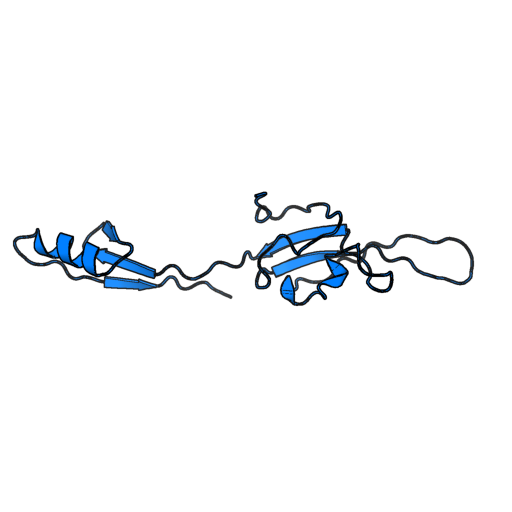6.81 115 HIS A CA 1
ATOM 942 C C . HIS A 1 115 ? -9.557 -1.797 18.710 1.00 96.81 115 HIS A C 1
ATOM 944 O O . HIS A 1 115 ? -9.705 -3.015 18.824 1.00 96.81 115 HIS A O 1
ATOM 950 N N . VAL A 1 116 ? -9.580 -1.168 17.542 1.00 95.94 116 VAL A N 1
ATOM 951 C CA . VAL A 1 116 ? -9.724 -1.856 16.264 1.00 95.94 116 VAL A CA 1
ATOM 952 C C . VAL A 1 116 ? -8.478 -1.590 15.438 1.00 95.94 116 VAL A C 1
ATOM 954 O O . VAL A 1 116 ? -8.094 -0.443 15.217 1.00 95.94 116 VAL A O 1
ATOM 957 N N . ARG A 1 117 ? -7.864 -2.674 14.974 1.00 93.81 117 ARG A N 1
ATOM 958 C CA . ARG A 1 117 ? -6.798 -2.652 13.982 1.00 93.81 117 ARG A CA 1
ATOM 959 C C . ARG A 1 117 ? -7.295 -3.402 12.763 1.00 93.81 117 ARG A C 1
ATOM 961 O O . ARG A 1 117 ? -7.749 -4.540 12.889 1.00 93.81 117 ARG A O 1
ATOM 968 N N . GLU A 1 118 ? -7.226 -2.764 11.605 1.00 91.69 118 GLU A N 1
ATOM 969 C CA . GLU A 1 118 ? -7.553 -3.437 10.355 1.00 91.69 118 GLU A CA 1
ATOM 970 C C . GLU A 1 118 ? -6.575 -4.583 10.093 1.00 91.69 118 GLU A C 1
ATOM 972 O O . GLU A 1 118 ? -5.370 -4.465 10.319 1.00 91.69 118 GLU A O 1
ATOM 977 N N . VAL A 1 119 ? -7.100 -5.702 9.605 1.00 88.62 119 VAL A N 1
ATOM 978 C CA . VAL A 1 119 ? -6.295 -6.820 9.116 1.00 88.62 119 VAL A CA 1
ATOM 979 C C . VAL A 1 119 ? -6.372 -6.775 7.598 1.00 88.62 119 VAL A C 1
ATOM 981 O O . VAL A 1 119 ? -7.459 -6.858 7.033 1.00 88.62 119 VAL A O 1
ATOM 984 N N . ILE A 1 120 ? -5.226 -6.582 6.951 1.00 84.25 120 ILE A N 1
ATOM 985 C CA . ILE A 1 120 ? -5.115 -6.549 5.493 1.00 84.25 120 ILE A CA 1
ATOM 986 C C . ILE A 1 120 ? -4.603 -7.918 5.059 1.00 84.25 120 ILE A C 1
ATOM 988 O O . ILE A 1 120 ? -3.553 -8.353 5.526 1.00 84.25 120 ILE A O 1
ATOM 992 N N . GLU A 1 121 ? -5.360 -8.605 4.207 1.00 74.19 121 GLU A N 1
ATOM 993 C CA . GLU A 1 121 ? -4.966 -9.908 3.665 1.00 74.19 121 GLU A CA 1
ATOM 994 C C . GLU A 1 121 ? -3.823 -9.742 2.646 1.00 74.19 121 GLU A C 1
ATOM 996 O O . GLU A 1 121 ? -3.858 -8.833 1.807 1.00 74.19 121 GLU A O 1
ATOM 1001 N N . GLU A 1 122 ? -2.800 -10.604 2.731 1.00 61.09 122 GLU A N 1
ATOM 1002 C CA . GLU A 1 122 ? -1.597 -10.601 1.870 1.00 61.09 122 GLU A CA 1
ATOM 1003 C C . GLU A 1 122 ? -1.804 -11.164 0.468 1.00 61.09 122 GLU A C 1
ATOM 1005 O O . GLU A 1 122 ? -2.814 -11.846 0.202 1.00 61.09 122 GLU A O 1
#